Protein AF-A0A350R150-F1 (afdb_monomer_lite)

pLDDT: mean 78.28, std 17.39, range [36.84, 96.88]

Radius of gyration: 25.62 Å; chains: 1; bounding box: 35×76×60 Å

Structure (mmCIF, N/CA/C/O backbone):
data_AF-A0A350R150-F1
#
_entry.id   AF-A0A350R150-F1
#
loop_
_atom_site.group_PDB
_atom_site.id
_atom_site.type_symbol
_atom_site.label_atom_id
_atom_site.label_alt_id
_atom_site.label_comp_id
_atom_site.label_asym_id
_atom_site.label_entity_id
_atom_site.label_seq_id
_atom_site.pdbx_PDB_ins_code
_atom_site.Cartn_x
_atom_site.Cartn_y
_atom_site.Cartn_z
_atom_site.occupancy
_atom_site.B_iso_or_equiv
_atom_site.auth_seq_id
_atom_site.auth_comp_id
_atom_site.auth_asym_id
_atom_site.auth_atom_id
_atom_site.pdbx_PDB_model_num
ATOM 1 N N . MET A 1 1 ? -12.824 57.427 21.942 1.00 38.78 1 MET A N 1
ATOM 2 C CA . MET A 1 1 ? -12.907 56.366 20.915 1.00 38.78 1 MET A CA 1
ATOM 3 C C . MET A 1 1 ? -11.510 55.816 20.701 1.00 38.78 1 MET A C 1
ATOM 5 O O . MET A 1 1 ? -10.735 56.446 20.001 1.00 38.78 1 MET A O 1
ATOM 9 N N . ASN A 1 2 ? -11.176 54.687 21.332 1.00 36.84 2 ASN A N 1
ATOM 10 C CA . ASN A 1 2 ? -9.887 54.022 21.136 1.00 36.84 2 ASN A CA 1
ATOM 11 C C . ASN A 1 2 ? -10.168 52.677 20.469 1.00 36.84 2 ASN A C 1
ATOM 13 O O . ASN A 1 2 ? -10.588 51.724 21.121 1.00 36.84 2 ASN A O 1
ATOM 17 N N . SER A 1 3 ? -10.016 52.634 19.149 1.00 47.03 3 SER A N 1
ATOM 18 C CA . SER A 1 3 ? -10.108 51.411 18.359 1.00 47.03 3 SER A CA 1
ATOM 19 C C . SER A 1 3 ? -8.888 50.532 18.642 1.00 47.03 3 SER A C 1
ATOM 21 O O . SER A 1 3 ? -7.773 50.856 18.229 1.00 47.03 3 SER A O 1
ATOM 23 N N . CYS A 1 4 ? -9.109 49.427 19.350 1.00 47.16 4 CYS A N 1
ATOM 24 C CA . CYS A 1 4 ? -8.126 48.372 19.564 1.00 47.16 4 CYS A CA 1
ATOM 25 C C . CYS A 1 4 ? -7.942 47.601 18.243 1.00 47.16 4 CYS A C 1
ATOM 27 O O . CYS A 1 4 ? -8.890 46.996 17.745 1.00 47.16 4 CYS A O 1
ATOM 29 N N . ARG A 1 5 ? -6.751 47.660 17.636 1.00 53.62 5 ARG A N 1
ATOM 30 C CA . ARG A 1 5 ? -6.408 46.853 16.453 1.00 53.62 5 ARG A CA 1
ATOM 31 C C . ARG A 1 5 ? -5.976 45.456 16.922 1.00 53.62 5 ARG A C 1
ATOM 33 O O . ARG A 1 5 ? -5.098 45.388 17.781 1.00 53.62 5 ARG A O 1
ATOM 40 N N . PRO A 1 6 ? -6.538 44.354 16.394 1.00 54.28 6 PRO A N 1
ATOM 41 C CA . PRO A 1 6 ? -6.116 43.020 16.799 1.00 54.28 6 PRO A CA 1
ATOM 42 C C . PRO A 1 6 ? -4.691 42.744 16.302 1.00 54.28 6 PRO A C 1
ATOM 44 O O . PRO A 1 6 ? -4.354 42.997 15.145 1.00 54.28 6 PRO A O 1
ATOM 47 N N . ASN A 1 7 ? -3.848 42.247 17.207 1.00 52.34 7 ASN A N 1
ATOM 48 C CA . ASN A 1 7 ? -2.458 41.892 16.939 1.00 52.34 7 ASN A CA 1
ATOM 49 C C . ASN A 1 7 ? -2.396 40.684 15.992 1.00 52.34 7 ASN A C 1
ATOM 51 O O . ASN A 1 7 ? -2.686 39.555 16.386 1.00 52.34 7 ASN A O 1
ATOM 55 N N . PHE A 1 8 ? -1.965 40.924 14.753 1.00 55.09 8 PHE A N 1
ATOM 56 C CA . PHE A 1 8 ? -1.848 39.931 13.675 1.00 55.09 8 PHE A CA 1
ATOM 57 C C . PHE A 1 8 ? -0.980 38.707 14.051 1.00 55.09 8 PHE A C 1
ATOM 59 O O . PHE A 1 8 ? -1.180 37.608 13.546 1.00 55.09 8 PHE A O 1
ATOM 66 N N . TRP A 1 9 ? -0.064 38.875 15.010 1.00 51.47 9 TRP A N 1
ATOM 67 C CA . TRP A 1 9 ? 0.832 37.832 15.520 1.00 51.47 9 TRP A CA 1
ATOM 68 C C . TRP A 1 9 ? 0.128 36.726 16.325 1.00 51.47 9 TRP A C 1
ATOM 70 O O . TRP A 1 9 ? 0.601 35.592 16.341 1.00 51.47 9 TRP A O 1
ATOM 80 N N . VAL A 1 10 ? -1.021 37.013 16.950 1.00 56.41 10 VAL A N 1
ATOM 81 C CA . VAL A 1 10 ? -1.780 36.015 17.734 1.00 56.41 10 VAL A CA 1
ATOM 82 C C . VAL A 1 10 ? -2.458 34.988 16.818 1.00 56.41 10 VAL A C 1
ATOM 84 O O . VAL A 1 10 ? -2.562 33.815 17.170 1.00 56.41 10 VAL A O 1
ATOM 87 N N . LEU A 1 11 ? -2.857 35.401 15.610 1.00 54.34 11 LEU A N 1
ATOM 88 C CA . LEU A 1 11 ? -3.490 34.514 14.630 1.00 54.34 11 LEU A CA 1
ATOM 89 C C . LEU A 1 11 ? -2.496 33.500 14.043 1.00 54.34 11 LEU A C 1
ATOM 91 O O . LEU A 1 11 ? -2.860 32.344 13.867 1.00 54.34 11 LEU A O 1
ATOM 95 N N . LEU A 1 12 ? -1.235 33.891 13.817 1.00 56.56 12 LEU A N 1
ATOM 96 C CA . LEU A 1 12 ? -0.183 33.007 13.286 1.00 56.56 12 LEU A CA 1
ATOM 97 C C . LEU A 1 12 ? 0.231 31.897 14.268 1.00 56.56 12 LEU A C 1
ATOM 99 O O . LEU A 1 12 ? 0.401 30.750 13.860 1.00 56.56 12 LEU A O 1
ATOM 103 N N . LEU A 1 13 ? 0.342 32.208 15.564 1.00 51.66 13 LEU A N 1
ATOM 104 C CA . LEU A 1 13 ? 0.646 31.213 16.603 1.00 51.66 13 LEU A CA 1
ATOM 105 C C . LEU A 1 13 ? -0.512 30.229 16.817 1.00 51.66 13 LEU A C 1
ATOM 107 O O . LEU A 1 13 ? -0.280 29.037 17.006 1.00 51.66 13 LEU A O 1
ATOM 111 N N . SER A 1 14 ? -1.756 30.708 16.726 1.00 53.25 14 SER A N 1
ATOM 112 C CA . SER A 1 14 ? -2.945 29.852 16.790 1.00 53.25 14 SER A CA 1
ATOM 113 C C . SER A 1 14 ? -3.072 28.950 15.552 1.00 53.25 14 SER A C 1
ATOM 115 O O . SER A 1 14 ? -3.431 27.783 15.688 1.00 53.25 14 SER A O 1
ATOM 117 N N . TRP A 1 15 ? -2.682 29.430 14.364 1.00 51.72 15 TRP A N 1
ATOM 118 C CA . TRP A 1 15 ? -2.641 28.623 13.137 1.00 51.72 15 TRP A CA 1
ATOM 119 C C . TRP A 1 15 ? -1.599 27.496 13.190 1.00 51.72 15 TRP A C 1
ATOM 121 O O . TRP A 1 15 ? -1.911 26.366 12.822 1.00 51.72 15 TRP A O 1
ATOM 131 N N . CYS A 1 16 ? -0.391 27.754 13.705 1.00 54.34 16 CYS A N 1
ATOM 132 C CA . CYS A 1 16 ? 0.622 26.703 13.885 1.00 54.34 16 CYS A CA 1
ATOM 133 C C . CYS A 1 16 ? 0.188 25.615 14.881 1.00 54.34 16 CYS A C 1
ATOM 135 O O . CYS A 1 16 ? 0.477 24.439 14.659 1.00 54.34 16 CYS A O 1
ATOM 137 N N . LEU A 1 17 ? -0.518 25.985 15.956 1.00 46.88 17 LEU A N 1
ATOM 138 C CA . LEU A 1 17 ? -0.989 25.022 16.958 1.00 46.88 17 LEU A CA 1
ATOM 139 C C . LEU A 1 17 ? -2.090 24.098 16.403 1.00 46.88 17 LEU A C 1
ATOM 141 O O . LEU A 1 17 ? -2.034 22.893 16.626 1.00 46.88 17 LEU A O 1
ATOM 145 N N . TRP A 1 18 ? -3.025 24.627 15.604 1.00 51.41 18 TRP A N 1
ATOM 146 C CA . TRP A 1 18 ? -4.080 23.829 14.957 1.00 51.41 18 TRP A CA 1
ATOM 147 C C . TRP A 1 18 ? -3.553 22.865 13.880 1.00 51.41 18 TRP A C 1
ATOM 149 O O . TRP A 1 18 ? -4.100 21.777 13.704 1.00 51.41 18 TRP A O 1
ATOM 159 N N . ILE A 1 19 ? -2.488 23.230 13.157 1.00 51.12 19 ILE A N 1
ATOM 160 C CA . ILE A 1 19 ? -1.916 22.369 12.107 1.00 51.12 19 ILE A CA 1
ATOM 161 C C . ILE A 1 19 ? -1.211 21.148 12.720 1.00 51.12 19 ILE A C 1
ATOM 163 O O . ILE A 1 19 ? -1.402 20.028 12.239 1.00 51.12 19 ILE A O 1
ATOM 167 N N . ASN A 1 20 ? -0.440 21.344 13.796 1.00 50.47 20 ASN A N 1
ATOM 168 C CA . ASN A 1 20 ? 0.371 20.281 14.398 1.00 50.47 20 ASN A CA 1
ATOM 169 C C . ASN A 1 20 ? -0.477 19.190 15.086 1.00 50.47 20 ASN A C 1
ATOM 171 O O . ASN A 1 20 ? -0.125 18.013 15.052 1.00 50.47 20 ASN A O 1
ATOM 175 N N . GLU A 1 21 ? -1.623 19.560 15.659 1.00 50.25 21 GLU A N 1
ATOM 176 C CA . GLU A 1 21 ? -2.527 18.634 16.356 1.00 50.25 21 GLU A CA 1
ATOM 177 C C . GLU A 1 21 ? -3.272 17.692 15.389 1.00 50.25 21 GLU A C 1
ATOM 179 O O . GLU A 1 21 ? -3.505 16.523 15.702 1.00 50.25 21 GLU A O 1
ATOM 184 N N . SER A 1 22 ? -3.565 18.154 14.166 1.00 59.03 22 SER A N 1
ATOM 185 C CA . SER A 1 22 ? -4.214 17.322 13.142 1.00 59.03 22 SER A CA 1
ATOM 186 C C . SER A 1 22 ? -3.303 16.209 12.606 1.00 59.03 22 SER A C 1
ATOM 188 O O . SER A 1 22 ? -3.755 15.082 12.427 1.00 59.03 22 SER A O 1
ATOM 190 N N . LEU A 1 23 ? -2.005 16.477 12.412 1.00 58.91 23 LEU A N 1
ATOM 191 C CA . LEU A 1 23 ? -1.063 15.502 11.846 1.00 58.91 23 LEU A CA 1
ATOM 192 C C . LEU A 1 23 ? -0.781 14.331 12.797 1.00 58.91 23 LEU A C 1
ATOM 194 O O . LEU A 1 23 ? -0.644 13.195 12.341 1.00 58.91 23 LEU A O 1
ATOM 198 N N . GLY A 1 24 ? -0.725 14.590 14.107 1.00 62.09 24 GLY A N 1
ATOM 199 C CA . GLY A 1 24 ? -0.573 13.540 15.118 1.00 62.09 24 GLY A CA 1
ATOM 200 C C . GLY A 1 24 ? -1.770 12.586 15.158 1.00 62.09 24 GLY A C 1
ATOM 201 O O . GLY A 1 24 ? -1.586 11.371 15.207 1.00 62.09 24 GLY A O 1
ATOM 202 N N . ASN A 1 25 ? -2.988 13.129 15.059 1.00 73.75 25 ASN A N 1
ATOM 203 C CA . ASN A 1 25 ? -4.234 12.356 15.061 1.00 73.75 25 ASN A CA 1
ATOM 204 C C . ASN A 1 25 ? -4.337 11.413 13.847 1.00 73.75 25 ASN A C 1
ATOM 206 O O . ASN A 1 25 ? -4.643 10.232 13.996 1.00 73.75 25 ASN A O 1
ATOM 210 N N . GLU A 1 26 ? -4.005 11.902 12.650 1.00 77.06 26 GLU A N 1
ATOM 211 C CA . GLU A 1 26 ? -4.076 11.096 11.422 1.00 77.06 26 GLU A CA 1
ATOM 212 C C . GLU A 1 26 ? -3.097 9.905 11.440 1.00 77.06 26 GLU A C 1
ATOM 214 O O . GLU A 1 26 ? -3.454 8.805 11.015 1.00 77.06 26 GLU A O 1
ATOM 219 N N . ASN A 1 27 ? -1.880 10.091 11.969 1.00 83.94 27 ASN A N 1
ATOM 220 C CA . ASN A 1 27 ? -0.896 9.007 12.082 1.00 83.94 27 ASN A CA 1
ATOM 221 C C . ASN A 1 27 ? -1.335 7.931 13.082 1.00 83.94 27 ASN A C 1
ATOM 223 O O . ASN A 1 27 ? -1.259 6.744 12.769 1.00 83.94 27 ASN A O 1
ATOM 227 N N . LEU A 1 28 ? -1.827 8.339 14.254 1.00 87.19 28 LEU A N 1
ATOM 228 C CA . LEU A 1 28 ? -2.366 7.423 15.263 1.00 87.19 28 LEU A CA 1
ATOM 229 C C . LEU A 1 28 ? -3.525 6.599 14.691 1.00 87.19 28 LEU A C 1
ATOM 231 O O . LEU A 1 28 ? -3.521 5.373 14.775 1.00 87.19 28 LEU A O 1
ATOM 235 N N . ARG A 1 29 ? -4.463 7.262 14.008 1.00 91.94 29 ARG A N 1
ATOM 236 C CA . ARG A 1 29 ? -5.612 6.600 13.389 1.00 91.94 29 ARG A CA 1
ATOM 237 C C . ARG A 1 29 ? -5.210 5.598 12.307 1.00 91.94 29 ARG A C 1
ATOM 239 O O . ARG A 1 29 ? -5.832 4.547 12.197 1.00 91.94 29 ARG A O 1
ATOM 246 N N . ALA A 1 30 ? -4.208 5.905 11.486 1.00 93.25 30 ALA A N 1
ATOM 247 C CA . ALA A 1 30 ? -3.727 4.963 10.479 1.00 93.25 30 ALA A CA 1
ATOM 248 C C . ALA A 1 30 ? -3.108 3.711 11.121 1.00 93.25 30 ALA A C 1
ATOM 250 O O . ALA A 1 30 ? -3.39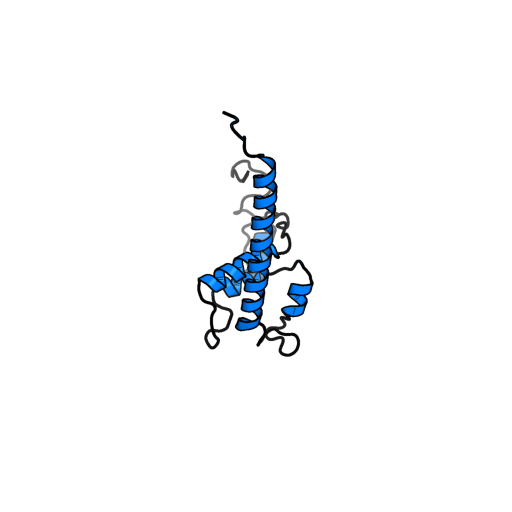4 2.600 10.676 1.00 93.25 30 ALA A O 1
ATOM 251 N N . MET A 1 31 ? -2.321 3.880 12.187 1.00 92.06 31 MET A N 1
ATOM 252 C CA . MET A 1 31 ? -1.704 2.769 12.919 1.00 92.06 31 MET A CA 1
ATOM 253 C C . MET A 1 31 ? -2.746 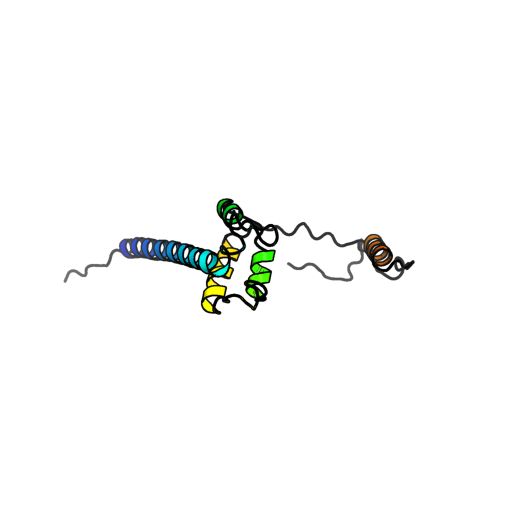1.844 13.552 1.00 92.06 31 MET A C 1
ATOM 255 O O . MET A 1 31 ? -2.674 0.635 13.345 1.00 92.06 31 MET A O 1
ATOM 259 N N . GLU A 1 32 ? -3.777 2.400 14.196 1.00 94.38 32 GLU A N 1
ATOM 260 C CA . GLU A 1 32 ? -4.909 1.618 14.721 1.00 94.38 32 GLU A CA 1
ATOM 261 C C . GLU A 1 32 ? -5.579 0.768 13.625 1.00 94.38 32 GLU A C 1
ATOM 263 O O . GLU A 1 32 ? -6.012 -0.359 13.861 1.00 94.38 32 GLU A O 1
ATOM 268 N N . LEU A 1 33 ? -5.668 1.275 12.391 1.00 96.31 33 LEU A N 1
ATOM 269 C CA . LEU A 1 33 ? -6.240 0.517 11.276 1.00 96.31 33 LEU A CA 1
ATOM 270 C C . LEU A 1 33 ? -5.327 -0.626 10.814 1.00 96.31 33 LEU A C 1
ATOM 272 O O . LEU A 1 33 ? -5.828 -1.704 10.488 1.00 96.31 33 LEU A O 1
ATOM 276 N N . PHE A 1 34 ? -4.007 -0.433 10.800 1.00 94.88 34 PHE A N 1
ATOM 277 C CA . PHE A 1 34 ? -3.067 -1.518 10.497 1.00 94.88 34 PHE A CA 1
ATOM 278 C C . PHE A 1 34 ? -3.086 -2.610 11.568 1.00 94.88 34 PHE A C 1
ATOM 280 O O . PHE A 1 34 ? -3.082 -3.794 11.220 1.00 94.88 34 PHE A O 1
ATOM 287 N N . GLU A 1 35 ? -3.191 -2.233 12.840 1.00 92.81 35 GLU A N 1
ATOM 288 C CA . GLU A 1 35 ? -3.363 -3.184 13.941 1.00 92.81 35 GLU A CA 1
ATOM 289 C C . GLU A 1 35 ? -4.634 -4.022 13.745 1.00 92.81 35 GLU A C 1
ATOM 291 O O . GLU A 1 35 ? -4.568 -5.250 13.714 1.00 92.81 35 GLU A O 1
ATOM 296 N N . ASN A 1 36 ? -5.771 -3.370 13.484 1.00 94.12 36 ASN A N 1
ATOM 297 C CA . ASN A 1 36 ? -7.072 -4.035 13.355 1.00 94.12 36 ASN A CA 1
ATOM 298 C C . ASN A 1 36 ? -7.224 -4.924 12.109 1.00 94.12 36 ASN A C 1
ATOM 300 O O . ASN A 1 36 ? -8.012 -5.872 12.117 1.00 94.12 36 ASN A O 1
ATOM 304 N N . HIS A 1 37 ? -6.539 -4.601 11.009 1.00 95.06 37 HIS A N 1
ATOM 305 C CA . HIS A 1 37 ? -6.743 -5.285 9.727 1.00 95.06 37 HIS A CA 1
ATOM 306 C C . HIS A 1 37 ? -5.575 -6.172 9.293 1.00 95.06 37 HIS A C 1
ATOM 308 O O . HIS A 1 37 ? -5.773 -7.052 8.447 1.00 95.06 37 HIS A O 1
ATOM 314 N N . CYS A 1 38 ? -4.365 -5.955 9.811 1.00 93.06 38 CYS A N 1
ATOM 315 C CA . CYS A 1 38 ? -3.163 -6.579 9.262 1.00 93.06 38 CYS A CA 1
ATOM 316 C C . CYS A 1 38 ? -2.333 -7.358 10.289 1.00 93.06 38 CYS A C 1
ATOM 318 O O . CYS A 1 38 ? -1.788 -8.409 9.933 1.00 93.06 38 CYS A O 1
ATOM 320 N N . PHE A 1 39 ? -2.235 -6.888 11.534 1.00 90.50 39 PHE A N 1
ATOM 321 C CA . PHE A 1 39 ? -1.266 -7.436 12.491 1.00 90.50 39 PHE A CA 1
ATOM 322 C C . PHE A 1 39 ? -1.612 -8.859 12.941 1.00 90.50 39 PHE A C 1
ATOM 324 O O . PHE A 1 39 ? -0.706 -9.677 13.022 1.00 90.50 39 PHE A O 1
ATOM 331 N N . ASP A 1 40 ? -2.895 -9.226 13.007 1.00 86.38 40 ASP A N 1
ATOM 332 C CA . ASP A 1 40 ? -3.361 -10.607 13.254 1.00 86.38 40 ASP A CA 1
ATOM 333 C C . ASP A 1 40 ? -2.719 -11.692 12.356 1.00 86.38 40 ASP A C 1
ATOM 335 O O . ASP A 1 40 ? -2.847 -12.893 12.610 1.00 86.38 40 ASP A O 1
ATOM 339 N N . CYS A 1 41 ? -2.131 -11.309 11.217 1.00 89.38 41 CYS A N 1
ATOM 340 C CA . CYS A 1 41 ? -1.449 -12.221 10.296 1.00 89.38 41 CYS A CA 1
ATOM 341 C C . CYS A 1 41 ? 0.003 -11.828 9.988 1.00 89.38 41 CYS A C 1
ATOM 343 O O . CYS A 1 41 ? 0.765 -12.692 9.551 1.00 89.38 41 CYS A O 1
ATOM 345 N N . HIS A 1 42 ? 0.373 -10.559 10.160 1.00 88.75 42 HIS A N 1
ATOM 346 C CA . HIS A 1 42 ? 1.667 -9.993 9.758 1.00 88.75 42 HIS A CA 1
ATOM 347 C C . HIS A 1 42 ? 2.453 -9.387 10.933 1.00 88.75 42 HIS A C 1
ATOM 349 O O . HIS A 1 42 ? 3.315 -8.528 10.726 1.00 88.75 42 HIS A O 1
ATOM 355 N N . ASP A 1 43 ? 2.153 -9.817 12.156 1.00 79.25 43 ASP A N 1
ATOM 356 C CA . ASP A 1 43 ? 2.934 -9.514 13.352 1.00 79.25 43 ASP A CA 1
ATOM 357 C C . ASP A 1 43 ? 4.275 -10.276 13.386 1.00 79.25 43 ASP A C 1
ATOM 359 O O . ASP A 1 43 ? 4.683 -10.960 12.436 1.00 79.25 43 ASP A O 1
ATOM 363 N N . GLU A 1 44 ? 5.002 -10.120 14.493 1.00 74.88 44 GLU A N 1
ATOM 364 C CA . GLU A 1 44 ? 6.293 -10.763 14.699 1.00 74.88 44 GLU A CA 1
ATOM 365 C C . GLU A 1 44 ? 6.196 -12.291 14.863 1.00 74.88 44 GLU A C 1
ATOM 367 O O . GLU A 1 44 ? 7.148 -12.993 14.503 1.00 74.88 44 GLU A O 1
ATOM 372 N N . ASP A 1 45 ? 5.061 -12.818 15.314 1.00 68.50 45 ASP A N 1
ATOM 373 C CA . ASP A 1 45 ? 4.906 -14.233 15.653 1.00 68.50 45 ASP A CA 1
ATOM 374 C C . ASP A 1 45 ? 4.371 -15.073 14.480 1.00 68.50 45 ASP A C 1
ATOM 376 O O . ASP A 1 45 ? 4.845 -16.187 14.242 1.00 68.50 45 ASP A O 1
ATOM 380 N N . VAL A 1 46 ? 3.416 -14.549 13.703 1.00 76.06 46 VAL A N 1
ATOM 381 C CA . VAL A 1 46 ? 2.709 -15.271 12.630 1.00 76.06 46 VAL A CA 1
ATOM 382 C C . VAL A 1 46 ? 3.373 -15.076 11.264 1.00 76.06 46 VAL A C 1
ATOM 384 O O . VAL A 1 46 ? 3.416 -16.026 10.474 1.00 76.06 46 VAL A O 1
ATOM 387 N N . LYS A 1 47 ? 3.892 -13.873 10.965 1.00 73.56 47 LYS A N 1
ATOM 388 C CA . LYS A 1 47 ? 4.669 -13.530 9.749 1.00 73.56 47 LYS A CA 1
ATOM 389 C C . LYS A 1 47 ? 4.142 -14.147 8.438 1.00 73.56 47 LYS A C 1
ATOM 391 O O . LYS A 1 47 ? 4.927 -14.600 7.592 1.00 73.56 47 LYS A O 1
ATOM 396 N N . LYS A 1 48 ? 2.821 -14.197 8.214 1.00 75.50 48 LYS A N 1
ATOM 397 C CA . LYS A 1 48 ? 2.271 -14.773 6.970 1.00 75.50 48 LYS A CA 1
ATOM 398 C C . LYS A 1 48 ? 2.803 -14.022 5.757 1.00 75.50 48 LYS A C 1
ATOM 400 O O . LYS A 1 48 ? 2.948 -12.805 5.765 1.00 75.50 48 LYS A O 1
ATOM 405 N N . GLY A 1 49 ? 3.125 -14.765 4.700 1.00 66.38 49 GLY A N 1
ATOM 406 C CA . GLY A 1 49 ? 3.738 -14.185 3.504 1.00 66.38 49 GLY A CA 1
ATOM 407 C C . GLY A 1 49 ? 5.147 -13.623 3.731 1.00 66.38 49 GLY A C 1
ATOM 408 O O . GLY A 1 49 ? 5.620 -12.877 2.884 1.00 66.38 49 GLY A O 1
ATOM 409 N N . ASN A 1 50 ? 5.810 -13.979 4.841 1.00 76.19 50 ASN A N 1
ATOM 410 C CA . ASN A 1 50 ? 7.152 -13.517 5.207 1.00 76.19 50 ASN A CA 1
ATOM 411 C C . ASN A 1 50 ? 7.257 -11.988 5.388 1.00 76.19 50 ASN A C 1
ATOM 413 O O . ASN A 1 50 ? 8.296 -11.388 5.120 1.00 76.19 50 ASN A O 1
ATOM 417 N N . VAL A 1 51 ? 6.170 -11.360 5.844 1.00 80.69 51 VAL A N 1
ATOM 418 C CA . VAL A 1 51 ? 6.103 -9.924 6.148 1.00 80.69 51 VAL A CA 1
ATOM 419 C C . VAL A 1 51 ? 5.916 -9.749 7.654 1.00 80.69 51 VAL A C 1
ATOM 421 O O . VAL A 1 51 ? 4.957 -10.279 8.208 1.00 80.69 51 VAL A O 1
ATOM 424 N N . ASN A 1 52 ? 6.821 -8.996 8.290 1.00 84.25 52 ASN A N 1
ATOM 425 C CA . ASN A 1 52 ? 6.684 -8.499 9.662 1.00 84.25 52 ASN A CA 1
ATOM 426 C C . ASN A 1 52 ? 6.457 -6.982 9.595 1.00 84.25 52 ASN A C 1
ATOM 428 O O . ASN A 1 52 ? 7.395 -6.233 9.313 1.00 84.25 52 ASN A O 1
ATOM 432 N N . MET A 1 53 ? 5.219 -6.543 9.813 1.00 86.00 53 MET A N 1
ATOM 433 C CA . MET A 1 53 ? 4.841 -5.134 9.682 1.00 86.00 53 MET A CA 1
ATOM 434 C C . MET A 1 53 ? 5.387 -4.255 10.806 1.00 86.00 53 MET A C 1
ATOM 436 O O . MET A 1 53 ? 5.789 -3.132 10.520 1.00 86.00 53 MET A O 1
ATOM 440 N N . ALA A 1 54 ? 5.479 -4.764 12.038 1.00 84.50 54 ALA A N 1
ATOM 441 C CA . ALA A 1 54 ? 6.038 -4.004 13.159 1.00 84.50 54 ALA A CA 1
ATOM 442 C C . ALA A 1 54 ? 7.476 -3.561 12.849 1.00 84.50 54 ALA A C 1
ATOM 444 O O . ALA A 1 54 ? 7.804 -2.378 12.889 1.00 84.50 54 ALA A O 1
ATOM 445 N N . LYS A 1 55 ? 8.301 -4.502 12.376 1.00 84.06 55 LYS A N 1
ATOM 446 C CA . LYS A 1 55 ? 9.681 -4.206 11.975 1.00 84.06 55 LYS A CA 1
ATOM 447 C C . LYS A 1 55 ? 9.771 -3.253 10.775 1.00 84.06 55 LYS A C 1
ATOM 449 O O . LYS A 1 55 ? 10.728 -2.490 10.681 1.00 84.06 55 LYS A O 1
ATOM 454 N N . LEU A 1 56 ? 8.822 -3.324 9.838 1.00 85.31 56 LEU A N 1
ATOM 455 C CA . LEU A 1 56 ? 8.793 -2.425 8.678 1.00 85.31 56 LEU A CA 1
ATOM 456 C C . LEU A 1 56 ? 8.476 -0.985 9.087 1.00 85.31 56 LEU A C 1
ATOM 458 O O . LEU A 1 56 ? 9.103 -0.064 8.573 1.00 85.31 56 LEU A O 1
ATOM 462 N N . PHE A 1 57 ? 7.530 -0.791 10.004 1.00 88.00 57 PHE A N 1
ATOM 463 C CA . PHE A 1 57 ? 7.103 0.545 10.420 1.00 88.00 57 PHE A CA 1
ATOM 464 C C . PHE A 1 57 ? 8.128 1.218 11.347 1.00 88.00 57 PHE A C 1
ATOM 466 O O . PHE A 1 57 ? 8.335 2.426 11.235 1.00 88.00 57 PHE A O 1
ATOM 473 N N . ASP A 1 58 ? 8.868 0.447 12.151 1.00 86.06 58 ASP A N 1
ATOM 474 C CA . ASP A 1 58 ? 9.967 0.958 12.989 1.00 86.06 58 ASP A CA 1
ATOM 475 C C . ASP A 1 58 ? 11.148 1.531 12.185 1.00 86.06 58 ASP A C 1
ATOM 477 O O . ASP A 1 58 ? 11.915 2.349 12.695 1.00 86.06 58 ASP A O 1
ATOM 481 N N . ALA A 1 59 ? 11.307 1.139 10.916 1.00 82.44 59 ALA A N 1
ATOM 482 C CA . ALA A 1 59 ? 12.383 1.640 10.059 1.00 82.44 59 ALA A CA 1
ATOM 483 C C . ALA A 1 59 ? 12.229 3.132 9.692 1.00 82.44 59 ALA A C 1
ATOM 485 O O . ALA A 1 59 ? 13.159 3.731 9.147 1.00 82.44 59 ALA A O 1
ATOM 486 N N . GLY A 1 60 ? 11.068 3.740 9.964 1.00 78.44 60 GLY A N 1
ATOM 487 C CA . GLY A 1 60 ? 10.742 5.140 9.671 1.00 78.44 60 GLY A CA 1
ATOM 488 C C . GLY A 1 60 ? 10.461 5.419 8.190 1.00 78.44 60 GLY A C 1
ATOM 489 O O . GLY A 1 60 ? 9.520 6.140 7.872 1.00 78.44 60 GLY A O 1
ATOM 490 N N . SER A 1 61 ? 11.228 4.812 7.283 1.00 82.69 61 SER A N 1
ATOM 491 C CA . SER A 1 61 ? 10.983 4.811 5.842 1.00 82.69 61 SER A CA 1
ATOM 492 C C . SER A 1 61 ? 11.222 3.420 5.261 1.00 82.69 61 SER A C 1
ATOM 494 O O . SER A 1 61 ? 12.200 2.756 5.611 1.00 82.69 61 SER A O 1
ATOM 496 N N . PHE A 1 62 ? 10.326 2.963 4.385 1.00 87.44 62 PHE A N 1
ATOM 497 C CA . PHE A 1 62 ? 10.377 1.610 3.829 1.00 87.44 62 PHE A CA 1
ATOM 498 C C . PHE A 1 62 ? 9.742 1.524 2.436 1.00 87.44 62 PHE A C 1
ATOM 500 O O . PHE A 1 62 ? 9.002 2.411 2.017 1.00 87.44 62 PHE A O 1
ATOM 507 N N . ASP A 1 63 ? 10.016 0.434 1.712 1.00 88.19 63 ASP A N 1
ATOM 508 C CA . ASP A 1 63 ? 9.316 0.128 0.462 1.00 88.19 63 ASP A CA 1
ATOM 509 C C . ASP A 1 63 ? 7.949 -0.512 0.747 1.00 88.19 63 ASP A C 1
ATOM 511 O O . ASP A 1 63 ? 7.813 -1.718 0.957 1.00 88.19 63 ASP A O 1
ATOM 515 N N . GLY A 1 64 ? 6.921 0.324 0.780 1.00 88.81 64 GLY A N 1
ATOM 516 C CA . GLY A 1 64 ? 5.524 -0.039 0.967 1.00 88.81 64 GLY A CA 1
ATOM 517 C C . GLY A 1 64 ? 4.772 -0.356 -0.323 1.00 88.81 64 GLY A C 1
ATOM 518 O O . GLY A 1 64 ? 3.556 -0.539 -0.254 1.00 88.81 64 GLY A O 1
ATOM 519 N N . THR A 1 65 ? 5.438 -0.452 -1.483 1.00 90.19 65 THR A N 1
ATOM 520 C CA . THR A 1 65 ? 4.779 -0.609 -2.798 1.00 90.19 65 THR A CA 1
ATOM 521 C C . THR A 1 65 ? 3.800 -1.782 -2.817 1.00 90.19 65 THR A C 1
ATOM 523 O O . THR A 1 65 ? 2.620 -1.616 -3.123 1.00 90.19 65 THR A O 1
ATOM 526 N N . LEU A 1 66 ? 4.248 -2.964 -2.385 1.00 90.38 66 LEU A N 1
ATOM 527 C CA . LEU A 1 66 ? 3.408 -4.162 -2.360 1.00 90.38 66 LEU A CA 1
ATOM 528 C C . LEU A 1 66 ? 2.229 -4.036 -1.378 1.00 90.38 66 LEU A C 1
ATOM 530 O O . LEU A 1 66 ? 1.138 -4.548 -1.635 1.00 90.38 66 LEU A O 1
ATOM 534 N N . MET A 1 67 ? 2.432 -3.362 -0.243 1.00 92.62 67 MET A N 1
ATOM 535 C CA . MET A 1 67 ? 1.373 -3.134 0.744 1.00 92.62 67 MET A CA 1
ATOM 536 C C . MET A 1 67 ? 0.316 -2.179 0.186 1.00 92.62 67 MET A C 1
ATOM 538 O O . MET A 1 67 ? -0.879 -2.470 0.258 1.00 92.62 67 MET A O 1
ATOM 542 N N . PHE A 1 68 ? 0.766 -1.089 -0.434 1.00 94.50 68 PHE A N 1
ATOM 543 C CA . PHE A 1 68 ? -0.078 -0.107 -1.099 1.00 94.50 68 PHE A CA 1
ATOM 544 C C . PHE A 1 68 ? -0.913 -0.761 -2.205 1.00 94.50 68 PHE A C 1
ATOM 546 O O . PHE A 1 68 ? -2.137 -0.626 -2.214 1.00 94.50 68 PHE A O 1
ATOM 553 N N . GLU A 1 69 ? -0.281 -1.538 -3.088 1.00 94.62 69 GLU A N 1
ATOM 554 C CA . GLU A 1 69 ? -0.953 -2.265 -4.169 1.00 94.62 69 GLU A CA 1
ATOM 555 C C . GLU A 1 69 ? -2.000 -3.250 -3.648 1.00 94.62 69 GLU A C 1
ATOM 557 O O . GLU A 1 69 ? -3.135 -3.288 -4.134 1.00 94.62 69 GLU A O 1
ATOM 562 N N . ASN A 1 70 ? -1.653 -4.054 -2.644 1.00 95.12 70 ASN A N 1
ATOM 563 C CA . ASN A 1 70 ? -2.583 -5.031 -2.093 1.00 95.12 70 ASN A CA 1
ATOM 564 C C . ASN A 1 70 ? -3.775 -4.364 -1.399 1.00 95.12 70 ASN A C 1
ATOM 566 O O . ASN A 1 70 ? -4.898 -4.868 -1.497 1.00 95.12 70 ASN A O 1
ATOM 570 N N . LEU A 1 71 ? -3.557 -3.222 -0.747 1.00 95.75 71 LEU A N 1
ATOM 571 C CA . LEU A 1 71 ? -4.608 -2.462 -0.084 1.00 95.75 71 LEU A CA 1
ATOM 572 C C . LEU A 1 71 ? -5.524 -1.757 -1.100 1.00 95.75 71 LEU A C 1
ATOM 574 O O . LEU A 1 71 ? -6.754 -1.887 -1.024 1.00 95.75 71 LEU A O 1
ATOM 578 N N . ILE A 1 72 ? -4.959 -1.063 -2.096 1.00 96.19 72 ILE A N 1
ATOM 579 C CA . ILE A 1 72 ? -5.744 -0.348 -3.115 1.00 96.19 72 ILE A CA 1
ATOM 580 C C . ILE A 1 72 ? -6.555 -1.320 -3.981 1.00 96.19 72 ILE A C 1
ATOM 582 O O . ILE A 1 72 ? -7.722 -1.054 -4.267 1.00 96.19 72 ILE A O 1
ATOM 586 N N . THR A 1 73 ? -6.002 -2.497 -4.295 1.00 95.75 73 THR A N 1
ATOM 587 C CA . THR A 1 73 ? -6.693 -3.549 -5.066 1.00 95.75 73 THR A CA 1
ATOM 588 C C . THR A 1 73 ? -7.592 -4.460 -4.224 1.00 95.75 73 THR A C 1
ATOM 590 O O . THR A 1 73 ? -8.204 -5.377 -4.769 1.00 95.75 73 THR A O 1
ATOM 593 N N . ALA A 1 74 ? -7.704 -4.217 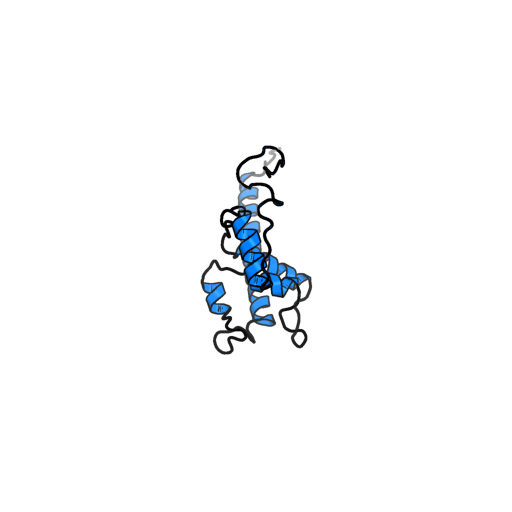-2.910 1.00 94.12 74 ALA A N 1
ATOM 594 C CA . ALA A 1 74 ? -8.487 -5.039 -1.977 1.00 94.12 74 ALA A CA 1
ATOM 595 C C . ALA A 1 74 ? -8.094 -6.533 -1.981 1.00 94.12 74 ALA A C 1
ATOM 597 O O . ALA A 1 74 ? -8.925 -7.411 -1.740 1.00 94.12 74 ALA A O 1
ATOM 598 N N . LYS A 1 75 ? -6.824 -6.831 -2.280 1.00 94.38 75 LYS A N 1
ATOM 599 C CA . LYS A 1 75 ? -6.240 -8.167 -2.098 1.00 94.38 75 LYS A CA 1
ATOM 600 C C . LYS A 1 75 ? -5.931 -8.441 -0.631 1.00 94.38 75 LYS A C 1
ATOM 602 O O . LYS A 1 75 ? -5.999 -9.597 -0.216 1.00 94.38 75 LYS A O 1
ATOM 607 N N . MET A 1 76 ? -5.577 -7.389 0.113 1.00 94.75 76 MET A N 1
ATOM 608 C CA . MET A 1 76 ? -5.365 -7.433 1.554 1.00 94.75 76 MET A CA 1
ATOM 609 C C . MET A 1 76 ? -6.317 -6.473 2.287 1.00 94.75 76 MET A C 1
ATOM 611 O O . MET A 1 76 ? -6.486 -5.336 1.837 1.00 94.75 76 MET A O 1
ATOM 615 N N . PRO A 1 77 ? -6.900 -6.902 3.422 1.00 94.81 77 PRO A N 1
ATOM 616 C CA . PRO A 1 77 ? -6.867 -8.269 3.968 1.00 94.81 77 PRO A CA 1
ATOM 617 C C . PRO A 1 77 ? -7.466 -9.313 2.996 1.00 94.81 77 PRO A C 1
ATOM 619 O O . PRO A 1 77 ? -8.050 -8.935 1.981 1.00 94.81 77 PRO A O 1
ATOM 622 N N . PRO A 1 78 ? -7.317 -10.627 3.215 1.00 93.75 78 PRO A N 1
ATOM 623 C CA . PRO A 1 78 ? -7.963 -11.621 2.359 1.00 93.75 78 PRO A CA 1
ATOM 624 C C . PRO A 1 78 ? -9.496 -11.500 2.401 1.00 93.75 78 PRO A C 1
ATOM 626 O O . PRO A 1 78 ? -10.064 -11.034 3.386 1.00 93.75 78 PRO A O 1
ATOM 629 N N . LYS A 1 79 ? -10.200 -11.974 1.362 1.00 91.50 79 LYS A N 1
ATOM 630 C CA . LYS A 1 79 ? -11.674 -11.855 1.258 1.00 91.50 79 LYS A CA 1
ATOM 631 C C . LYS A 1 79 ? -12.454 -12.470 2.430 1.00 91.50 79 LYS A C 1
ATOM 633 O O . LYS A 1 79 ? -13.587 -12.078 2.671 1.00 91.50 79 LYS A O 1
ATOM 638 N N . ASN A 1 80 ? -11.873 -13.444 3.131 1.00 90.56 80 ASN A N 1
ATOM 639 C CA . ASN A 1 80 ? -12.460 -14.090 4.311 1.00 90.56 80 ASN A CA 1
ATOM 640 C C . ASN A 1 80 ? -12.112 -13.381 5.637 1.00 90.56 80 ASN A C 1
ATOM 642 O O . ASN A 1 80 ? -12.349 -13.939 6.708 1.00 90.56 80 ASN A O 1
ATOM 646 N N . LYS A 1 81 ? -11.517 -12.188 5.575 1.00 93.06 81 LYS A N 1
ATOM 647 C CA . LYS A 1 81 ? -11.192 -11.319 6.709 1.00 93.06 81 LYS A CA 1
ATOM 648 C C . LYS A 1 81 ? -11.871 -9.961 6.536 1.00 93.06 81 LYS A C 1
ATOM 650 O O . LYS A 1 81 ? -12.250 -9.580 5.428 1.00 93.06 81 LYS A O 1
ATOM 655 N N . ASN A 1 82 ? -12.010 -9.235 7.642 1.00 93.25 82 ASN A N 1
ATOM 656 C CA . ASN A 1 82 ? -12.654 -7.925 7.655 1.00 93.25 82 ASN A CA 1
ATOM 657 C C . ASN A 1 82 ? -11.859 -6.931 6.804 1.00 93.25 82 ASN A C 1
ATOM 659 O O . ASN A 1 82 ? -10.710 -6.617 7.113 1.00 93.25 82 ASN A O 1
ATOM 663 N N . GLN A 1 83 ? -12.484 -6.444 5.733 1.00 95.56 83 GLN A N 1
ATOM 664 C CA . GLN A 1 83 ? -11.920 -5.398 4.886 1.00 95.56 83 GLN A CA 1
ATOM 665 C C . GLN A 1 83 ? -12.069 -4.028 5.555 1.00 95.56 83 GLN A C 1
ATOM 667 O O . GLN A 1 83 ? -13.126 -3.768 6.134 1.00 95.56 83 GLN A O 1
ATOM 672 N N . PRO A 1 84 ? -11.084 -3.128 5.411 1.00 96.62 84 PRO A N 1
ATOM 673 C CA . PRO A 1 84 ? -11.271 -1.731 5.771 1.00 96.62 84 PRO A CA 1
ATOM 674 C C . PRO A 1 84 ? -12.328 -1.092 4.865 1.00 96.62 84 PRO A C 1
ATOM 676 O O . PRO A 1 84 ? -12.400 -1.364 3.659 1.00 96.62 84 PRO A O 1
ATOM 679 N N . SER A 1 85 ? -13.135 -0.201 5.432 1.00 96.88 85 SER A N 1
ATOM 680 C CA . SER A 1 85 ? -14.058 0.639 4.669 1.00 96.88 85 SER A CA 1
ATOM 681 C C . SER A 1 85 ? -13.303 1.576 3.720 1.00 96.88 85 SER A C 1
ATOM 683 O O . SER A 1 85 ? -12.103 1.813 3.857 1.00 96.88 85 SER A O 1
ATOM 685 N N . THR A 1 86 ? -14.005 2.189 2.764 1.00 96.12 86 THR A N 1
ATOM 686 C CA . THR A 1 86 ? -13.395 3.145 1.822 1.00 96.12 86 THR A CA 1
ATOM 687 C C . THR A 1 86 ? -12.671 4.297 2.528 1.00 96.12 86 THR A C 1
ATOM 689 O O . THR A 1 86 ? -11.613 4.730 2.073 1.00 96.12 86 THR A O 1
ATOM 692 N N . LYS A 1 87 ? -13.215 4.787 3.651 1.00 94.94 87 LYS A N 1
ATOM 693 C CA . LYS A 1 87 ? -12.618 5.887 4.422 1.00 94.94 87 LYS A CA 1
ATOM 694 C C . LYS A 1 87 ? -11.349 5.440 5.149 1.00 94.94 87 LYS A C 1
ATOM 696 O O . LYS A 1 87 ? -10.355 6.156 5.130 1.00 94.94 87 LYS A O 1
ATOM 701 N N . GLU A 1 88 ? -11.382 4.263 5.761 1.00 96.69 88 GLU A N 1
ATOM 702 C CA . GLU A 1 88 ? -10.236 3.682 6.470 1.00 96.69 88 GLU A CA 1
ATOM 703 C C . GLU A 1 88 ? -9.111 3.341 5.501 1.00 96.69 88 GLU A C 1
ATOM 705 O O . GLU A 1 88 ? -7.972 3.750 5.705 1.00 96.69 88 GLU A O 1
ATOM 710 N N . LYS A 1 89 ? -9.455 2.704 4.378 1.00 96.62 89 LYS A N 1
ATOM 711 C CA . LYS A 1 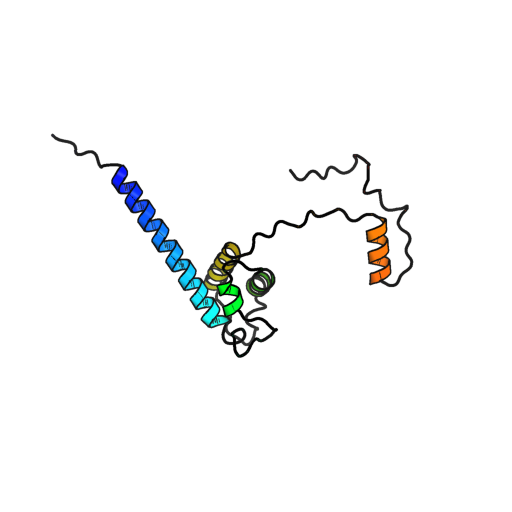89 ? -8.519 2.421 3.293 1.00 96.62 89 LYS A CA 1
ATOM 712 C C . LYS A 1 89 ? -7.808 3.688 2.826 1.00 96.62 89 LYS A C 1
ATOM 714 O O . LYS A 1 89 ? -6.600 3.663 2.628 1.00 96.62 89 LYS A O 1
ATOM 719 N N . ARG A 1 90 ? -8.540 4.793 2.661 1.00 95.50 90 ARG A N 1
ATOM 720 C CA . ARG A 1 90 ? -7.946 6.075 2.270 1.00 95.50 90 ARG A CA 1
ATOM 721 C C . ARG A 1 90 ? -6.936 6.573 3.304 1.00 95.50 90 ARG A C 1
ATOM 723 O O . ARG A 1 90 ? -5.825 6.901 2.915 1.00 95.50 90 ARG A O 1
ATOM 730 N N . ALA A 1 91 ? -7.287 6.561 4.590 1.00 95.81 91 ALA A N 1
ATOM 731 C CA . ALA A 1 91 ? -6.377 6.980 5.658 1.00 95.81 91 ALA A CA 1
ATOM 732 C C . ALA A 1 91 ? -5.088 6.136 5.688 1.00 95.81 91 ALA A C 1
ATOM 734 O O . ALA A 1 91 ? -3.989 6.677 5.777 1.00 95.81 91 ALA A O 1
ATOM 735 N N . MET A 1 92 ? -5.215 4.816 5.533 1.00 95.81 92 MET A N 1
ATOM 736 C CA . MET A 1 92 ? -4.071 3.902 5.461 1.00 95.81 92 MET A CA 1
ATOM 737 C C . MET A 1 92 ? -3.195 4.155 4.222 1.00 95.81 92 MET A C 1
ATOM 739 O O . MET A 1 92 ? -1.972 4.177 4.331 1.00 95.81 92 MET A O 1
ATOM 743 N N . LEU A 1 93 ? -3.795 4.368 3.043 1.00 95.62 93 LEU A N 1
ATOM 744 C CA . LEU A 1 93 ? -3.057 4.671 1.808 1.00 95.62 93 LEU A CA 1
ATOM 745 C C . LEU A 1 93 ? -2.339 6.025 1.888 1.00 95.62 93 LEU A C 1
ATOM 747 O O . LEU A 1 93 ? -1.183 6.122 1.479 1.00 95.62 93 LEU A O 1
ATOM 751 N N . ASP A 1 94 ? -2.995 7.045 2.443 1.00 94.31 94 ASP A N 1
ATOM 752 C CA . ASP A 1 94 ? -2.404 8.369 2.652 1.00 94.31 94 ASP A CA 1
ATOM 753 C C . ASP A 1 94 ? -1.216 8.291 3.627 1.00 94.31 94 ASP A C 1
ATOM 755 O O . ASP A 1 94 ? -0.212 8.980 3.441 1.00 94.31 94 ASP A O 1
ATOM 759 N N . TRP A 1 95 ? -1.295 7.428 4.645 1.00 94.38 95 TRP A N 1
ATOM 760 C CA . TRP A 1 95 ? -0.182 7.165 5.556 1.00 94.38 95 TRP A CA 1
ATOM 761 C C . TRP A 1 95 ? 0.983 6.452 4.858 1.00 94.38 95 TRP A C 1
ATOM 763 O O . TRP A 1 95 ? 2.123 6.905 4.979 1.00 94.38 95 TRP A O 1
ATOM 773 N N . LEU A 1 96 ? 0.710 5.400 4.074 1.00 93.25 96 LEU A N 1
ATOM 774 C CA . LEU A 1 96 ? 1.738 4.680 3.308 1.00 93.25 96 LEU A CA 1
ATOM 775 C C . LEU A 1 96 ? 2.460 5.602 2.329 1.00 93.25 96 LEU A C 1
ATOM 777 O O . LEU A 1 96 ? 3.683 5.577 2.260 1.00 93.25 96 LEU A O 1
ATOM 781 N N . ALA A 1 97 ? 1.722 6.456 1.620 1.00 90.94 97 ALA A N 1
ATOM 782 C CA . A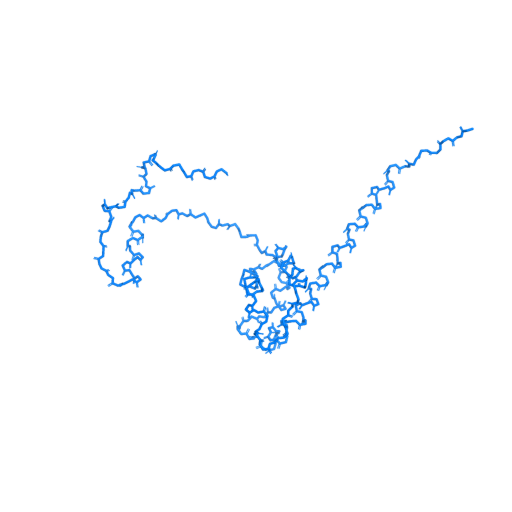LA A 1 97 ? 2.304 7.404 0.676 1.00 90.94 97 ALA A CA 1
ATOM 783 C C . ALA A 1 97 ? 3.292 8.380 1.343 1.00 90.94 97 ALA A C 1
ATOM 785 O O . ALA A 1 97 ? 4.261 8.786 0.709 1.00 90.94 97 ALA A O 1
ATOM 786 N N . LYS A 1 98 ? 3.072 8.738 2.616 1.00 90.38 98 LYS A N 1
ATOM 787 C CA . LYS A 1 98 ? 3.959 9.631 3.383 1.00 90.38 98 LYS A CA 1
ATOM 788 C C . LYS A 1 98 ? 5.213 8.941 3.929 1.00 90.38 98 LYS A C 1
ATOM 790 O O . LYS A 1 98 ? 6.211 9.621 4.135 1.00 90.38 98 LYS A O 1
ATOM 795 N N . HIS A 1 99 ? 5.150 7.635 4.192 1.00 89.25 99 HIS A N 1
ATOM 796 C CA . HIS A 1 99 ? 6.250 6.856 4.788 1.00 89.25 99 HIS A CA 1
ATOM 797 C C . HIS A 1 99 ? 7.021 6.015 3.760 1.00 89.25 99 HIS A C 1
ATOM 799 O O . HIS A 1 99 ? 8.033 5.389 4.087 1.00 89.25 99 HIS A O 1
ATOM 805 N N . GLN A 1 100 ? 6.558 6.022 2.509 1.00 87.44 100 GLN A N 1
ATOM 806 C CA . GLN A 1 100 ? 7.227 5.397 1.380 1.00 87.44 100 GLN A CA 1
ATOM 807 C C . GLN A 1 100 ? 8.648 5.946 1.243 1.00 87.44 100 GLN A C 1
ATOM 809 O O . GLN A 1 100 ? 8.867 7.158 1.243 1.00 87.44 100 GLN A O 1
ATOM 814 N N . ALA A 1 101 ? 9.616 5.043 1.114 1.00 84.88 101 ALA A N 1
ATOM 815 C CA . ALA A 1 101 ? 10.973 5.415 0.759 1.00 84.88 101 ALA A CA 1
ATOM 816 C C . ALA A 1 101 ? 10.980 6.161 -0.570 1.00 84.88 101 ALA A C 1
ATOM 818 O O . ALA A 1 101 ? 10.264 5.798 -1.504 1.00 84.88 101 ALA A O 1
ATOM 819 N N . ASP A 1 102 ? 11.795 7.211 -0.629 1.00 76.38 102 ASP A N 1
ATOM 820 C CA . ASP A 1 102 ? 11.920 8.070 -1.796 1.00 76.38 102 ASP A CA 1
ATOM 821 C C . ASP A 1 102 ? 12.488 7.234 -2.954 1.00 76.38 102 ASP A C 1
ATOM 823 O O . ASP A 1 102 ? 13.700 7.060 -3.111 1.00 76.38 102 ASP A O 1
ATOM 827 N N . HIS A 1 103 ? 11.592 6.636 -3.737 1.00 66.31 103 HIS A N 1
ATOM 828 C CA . HIS A 1 103 ? 11.943 5.869 -4.919 1.00 66.31 103 HIS A CA 1
ATOM 829 C C . HIS A 1 103 ? 12.298 6.872 -5.997 1.00 66.31 103 HIS A C 1
ATOM 831 O O . HIS A 1 103 ? 11.458 7.304 -6.788 1.00 66.31 103 HIS A O 1
ATOM 837 N N . LYS A 1 104 ? 13.573 7.258 -6.033 1.00 66.50 104 LYS A N 1
ATOM 838 C CA . LYS A 1 104 ? 14.128 7.823 -7.255 1.00 66.50 104 LYS A CA 1
ATOM 839 C C . LYS A 1 104 ? 14.004 6.717 -8.292 1.00 66.50 104 LYS A C 1
ATOM 841 O O . LYS A 1 104 ? 14.632 5.678 -8.082 1.00 66.50 104 LYS A O 1
ATOM 846 N N . PRO A 1 105 ? 13.196 6.889 -9.354 1.00 59.16 105 PRO A N 1
ATOM 847 C CA . PRO A 1 105 ? 13.194 5.909 -10.417 1.00 59.16 105 PRO A CA 1
ATOM 848 C C . PRO A 1 105 ? 14.646 5.748 -10.839 1.00 59.16 105 PRO A C 1
ATOM 850 O O . PRO A 1 105 ? 15.312 6.740 -11.166 1.00 59.16 105 PRO A O 1
ATOM 853 N N . ASP A 1 106 ? 15.149 4.516 -10.763 1.00 60.91 106 ASP A N 1
ATOM 854 C CA . ASP A 1 106 ? 16.407 4.195 -11.412 1.00 60.91 106 ASP A CA 1
ATOM 855 C C . ASP A 1 106 ? 16.293 4.748 -12.823 1.00 60.91 106 ASP A C 1
ATOM 857 O O . ASP A 1 106 ? 15.238 4.607 -13.450 1.00 60.91 106 ASP A O 1
ATOM 861 N N . ARG A 1 107 ? 17.321 5.476 -13.278 1.00 61.28 107 ARG A N 1
ATOM 862 C CA . ARG A 1 107 ? 17.297 6.113 -14.596 1.00 61.28 107 ARG A CA 1
ATOM 863 C C . ARG A 1 107 ? 16.861 5.049 -15.588 1.00 61.28 107 ARG A C 1
ATOM 865 O O . ARG A 1 107 ? 17.649 4.148 -15.868 1.00 61.28 107 ARG A O 1
ATOM 872 N N . TYR A 1 108 ? 15.617 5.137 -16.066 1.00 65.31 108 TYR A N 1
ATOM 873 C CA . TYR A 1 108 ? 15.079 4.185 -17.021 1.00 65.31 108 TYR A CA 1
ATOM 874 C C . TYR A 1 108 ? 15.958 4.307 -18.255 1.00 65.31 108 TYR A C 1
ATOM 876 O O . TYR A 1 108 ? 15.826 5.239 -19.050 1.00 65.31 108 TYR A O 1
ATOM 884 N N . ARG A 1 109 ? 16.944 3.421 -18.366 1.00 69.19 109 ARG A N 1
ATOM 885 C CA . ARG A 1 109 ? 17.757 3.347 -19.561 1.00 69.19 109 ARG A CA 1
ATOM 886 C C . ARG A 1 109 ? 16.869 2.694 -20.597 1.00 69.19 109 ARG A C 1
ATOM 888 O O . ARG A 1 109 ? 16.304 1.630 -20.343 1.00 69.19 109 ARG A O 1
ATOM 895 N N . ARG A 1 110 ? 16.743 3.335 -21.754 1.00 70.69 110 ARG A N 1
ATOM 896 C CA . ARG A 1 110 ? 16.114 2.691 -22.900 1.00 70.69 110 ARG A CA 1
ATOM 897 C C . ARG A 1 110 ? 16.848 1.385 -23.191 1.00 70.69 110 ARG A C 1
ATOM 899 O O . ARG A 1 110 ? 18.079 1.308 -23.117 1.00 70.69 110 ARG A O 1
ATOM 906 N N . ILE A 1 111 ? 16.057 0.342 -23.404 1.00 79.50 111 ILE A N 1
ATOM 907 C CA . ILE A 1 111 ? 16.560 -0.977 -23.759 1.00 79.50 111 ILE A CA 1
ATOM 908 C C . ILE A 1 111 ? 17.051 -0.913 -25.204 1.00 79.50 111 ILE A C 1
ATOM 910 O O . ILE A 1 111 ? 16.363 -0.374 -26.071 1.00 79.50 111 ILE A O 1
ATOM 914 N N . SER A 1 112 ? 18.243 -1.440 -25.476 1.00 83.44 112 SER A N 1
ATOM 915 C CA . SER A 1 112 ? 18.729 -1.484 -26.859 1.00 83.44 112 SER A CA 1
ATOM 916 C C . SER A 1 112 ? 17.923 -2.493 -27.685 1.00 83.44 112 SER A C 1
ATOM 918 O O . SER A 1 112 ? 17.369 -3.455 -27.146 1.00 83.44 112 SER A O 1
ATOM 920 N N . ARG A 1 113 ? 17.903 -2.338 -29.017 1.00 86.75 113 ARG A N 1
ATOM 921 C CA . ARG A 1 113 ? 17.241 -3.309 -29.912 1.00 86.75 113 ARG A CA 1
ATOM 922 C C . ARG A 1 113 ? 17.733 -4.747 -29.696 1.00 86.75 113 ARG A C 1
ATOM 924 O O . ARG A 1 113 ? 16.951 -5.689 -29.758 1.00 86.75 113 ARG A O 1
ATOM 931 N N . HIS A 1 114 ? 19.021 -4.910 -29.387 1.00 88.38 114 HIS A N 1
ATOM 932 C CA . HIS A 1 114 ? 19.618 -6.213 -29.105 1.00 88.38 114 HIS A CA 1
ATOM 933 C C . HIS A 1 114 ? 19.096 -6.792 -27.794 1.00 88.38 114 HIS A C 1
ATOM 935 O O . HIS A 1 114 ? 18.703 -7.953 -27.754 1.00 88.38 114 HIS A O 1
ATOM 941 N N . GLU A 1 115 ? 19.043 -5.987 -26.735 1.00 86.38 115 GLU A N 1
ATOM 942 C CA . GLU A 1 115 ? 18.507 -6.415 -25.442 1.00 86.38 115 GLU A CA 1
ATOM 943 C C . GLU A 1 115 ? 17.035 -6.822 -25.551 1.00 86.38 115 GLU A C 1
ATOM 945 O O . GLU A 1 115 ? 16.664 -7.873 -25.037 1.00 86.38 115 GLU A O 1
ATOM 950 N N . PHE A 1 116 ? 16.220 -6.067 -26.293 1.00 88.69 116 PHE A N 1
ATOM 951 C CA . PHE A 1 116 ? 14.823 -6.424 -26.542 1.00 88.69 116 PHE A CA 1
ATOM 952 C C . PHE A 1 116 ? 14.689 -7.779 -27.255 1.00 88.69 116 PHE A C 1
ATOM 954 O O . PHE A 1 116 ? 13.953 -8.656 -26.797 1.00 88.69 116 PHE A O 1
ATOM 961 N N . VAL A 1 117 ? 15.438 -7.985 -28.346 1.00 91.50 117 VAL A N 1
ATOM 962 C CA . VAL A 1 117 ? 15.441 -9.254 -29.095 1.00 91.50 117 VAL A CA 1
ATOM 963 C C . VAL A 1 117 ? 15.931 -10.414 -28.222 1.00 91.50 117 VAL A C 1
ATOM 965 O O . VAL A 1 117 ? 15.348 -11.499 -28.254 1.00 91.50 117 VAL A O 1
ATOM 968 N N . HIS A 1 118 ? 16.961 -10.196 -27.401 1.00 93.19 118 HIS A N 1
ATOM 969 C CA . HIS A 1 118 ? 17.460 -11.210 -26.474 1.00 93.19 118 HIS A CA 1
ATOM 970 C C . HIS A 1 118 ? 16.426 -11.580 -25.409 1.00 93.19 118 HIS A C 1
ATOM 972 O O . HIS A 1 118 ? 16.200 -12.770 -25.198 1.00 93.19 118 HIS A O 1
ATOM 978 N N . SER A 1 119 ? 15.754 -10.605 -24.793 1.00 90.19 119 SER A N 1
ATOM 979 C CA . SER A 1 119 ? 14.706 -10.865 -23.800 1.00 90.19 119 SER A CA 1
ATOM 980 C C . SER A 1 119 ? 13.523 -11.638 -24.387 1.00 90.19 119 SER A C 1
ATOM 982 O O . SER A 1 119 ? 13.015 -12.553 -23.742 1.00 90.19 119 SER A O 1
ATOM 984 N N . LEU A 1 120 ? 13.100 -11.324 -25.617 1.00 92.81 120 LEU A N 1
ATOM 985 C CA . LEU A 1 120 ? 12.037 -12.074 -26.296 1.00 92.81 120 LEU A CA 1
ATOM 986 C C . LEU A 1 120 ? 12.445 -13.517 -26.597 1.00 92.81 120 LEU A C 1
ATOM 988 O O . LEU A 1 120 ? 11.668 -14.440 -26.352 1.00 92.81 120 LEU A O 1
ATOM 992 N N . ASN A 1 121 ? 13.658 -13.715 -27.113 1.00 95.12 121 ASN A N 1
ATOM 993 C CA . ASN A 1 121 ? 14.174 -15.046 -27.419 1.00 95.12 121 ASN A CA 1
ATOM 994 C C . ASN A 1 121 ? 14.337 -15.897 -26.153 1.00 95.12 121 ASN A C 1
ATOM 996 O O . ASN A 1 121 ? 14.008 -17.081 -26.184 1.00 95.12 121 ASN A O 1
ATOM 1000 N N . ASP A 1 122 ? 14.784 -15.302 -25.044 1.00 94.19 122 ASP A N 1
ATOM 1001 C CA . ASP A 1 122 ? 14.917 -15.985 -23.753 1.00 94.19 122 ASP A CA 1
ATOM 1002 C C . ASP A 1 122 ? 13.549 -16.381 -23.175 1.00 94.19 122 ASP A C 1
ATOM 1004 O O . ASP A 1 122 ? 13.312 -17.549 -22.855 1.00 94.19 122 ASP A O 1
ATOM 1008 N N . LEU A 1 123 ? 12.599 -15.439 -23.143 1.00 96.00 123 LEU A N 1
ATOM 1009 C CA . LEU A 1 123 ? 11.270 -15.664 -22.574 1.00 96.00 123 LEU A CA 1
ATOM 1010 C C . LEU A 1 123 ? 10.444 -16.669 -23.387 1.00 96.00 123 LEU A C 1
ATOM 1012 O O . LEU A 1 123 ? 9.779 -17.539 -22.823 1.00 96.00 123 LEU A O 1
ATOM 1016 N N . LEU A 1 124 ? 10.467 -16.542 -24.714 1.00 95.81 124 LEU A N 1
ATOM 1017 C CA . LEU A 1 124 ? 9.627 -17.333 -25.617 1.00 95.81 124 LEU A CA 1
ATOM 1018 C C . LEU A 1 124 ? 10.339 -18.579 -26.154 1.00 95.81 124 LEU A C 1
ATOM 1020 O O . LEU A 1 124 ? 9.708 -19.398 -26.821 1.00 95.81 124 LEU A O 1
ATOM 1024 N N . ARG A 1 125 ? 11.638 -18.741 -25.869 1.00 93.25 125 ARG A N 1
ATOM 1025 C CA . ARG A 1 125 ? 12.499 -19.813 -26.403 1.00 93.25 125 ARG A CA 1
ATOM 1026 C C . ARG A 1 125 ? 12.478 -19.903 -27.930 1.00 93.25 125 ARG A C 1
ATOM 1028 O O . ARG A 1 125 ? 12.550 -20.990 -28.503 1.00 93.25 125 ARG A O 1
ATOM 1035 N N . ILE A 1 126 ? 12.381 -18.753 -28.589 1.00 95.00 126 ILE A N 1
ATOM 1036 C CA . ILE A 1 126 ? 12.409 -18.634 -30.049 1.00 95.00 126 ILE A CA 1
ATOM 1037 C C . ILE A 1 126 ? 13.770 -18.119 -30.524 1.00 95.00 126 ILE A C 1
ATOM 1039 O O . ILE A 1 126 ? 14.620 -17.712 -29.735 1.00 95.00 126 ILE A O 1
ATOM 1043 N N . LYS A 1 127 ? 13.982 -18.166 -31.840 1.00 90.19 127 LYS A N 1
ATOM 1044 C CA . LYS A 1 127 ? 15.131 -17.550 -32.507 1.00 90.19 127 LYS A CA 1
ATOM 1045 C C . LYS A 1 127 ? 14.624 -16.528 -33.506 1.00 90.19 127 LYS A C 1
ATOM 1047 O O . LYS A 1 127 ? 14.443 -16.834 -34.681 1.00 90.19 127 LYS A O 1
ATOM 1052 N N . LEU A 1 128 ? 14.341 -15.342 -32.997 1.00 88.81 128 LEU A N 1
ATOM 1053 C CA . LEU A 1 128 ? 13.909 -14.196 -33.770 1.00 88.81 128 LEU A CA 1
ATOM 1054 C C . LEU A 1 128 ? 15.081 -13.228 -33.943 1.00 88.81 128 LEU A C 1
ATOM 1056 O O . LEU A 1 128 ? 15.802 -12.954 -32.983 1.00 88.81 128 LEU A O 1
ATOM 1060 N N . ASP A 1 129 ? 15.247 -12.704 -35.153 1.00 88.00 129 ASP A N 1
ATOM 1061 C CA . ASP A 1 129 ? 16.152 -11.593 -35.434 1.00 88.00 129 ASP A CA 1
ATOM 1062 C C . ASP A 1 129 ? 15.332 -10.417 -35.971 1.00 88.00 129 ASP A C 1
ATOM 1064 O O . ASP A 1 129 ? 14.912 -10.416 -37.123 1.00 88.00 129 ASP A O 1
ATOM 1068 N N . LEU A 1 130 ? 15.060 -9.443 -35.098 1.00 83.62 130 LEU A N 1
ATOM 1069 C CA . LEU A 1 130 ? 14.413 -8.175 -35.462 1.00 83.62 130 LEU A CA 1
ATOM 1070 C C . LEU A 1 130 ? 15.400 -7.010 -35.445 1.00 83.62 130 LEU A C 1
ATOM 1072 O O . LEU A 1 130 ? 14.986 -5.851 -35.447 1.00 83.62 130 LEU A O 1
ATOM 1076 N N . THR A 1 131 ? 16.705 -7.276 -35.376 1.00 81.75 131 THR A N 1
ATOM 1077 C CA . THR A 1 131 ? 17.685 -6.198 -35.205 1.00 81.75 131 THR A CA 1
ATOM 1078 C C . THR A 1 131 ? 17.682 -5.226 -36.389 1.00 81.75 131 THR A C 1
ATOM 1080 O O . THR A 1 131 ? 17.935 -4.043 -36.179 1.00 81.75 131 THR A O 1
ATOM 1083 N N . GLY A 1 132 ? 17.317 -5.685 -37.594 1.00 81.62 132 GLY A N 1
ATOM 1084 C CA . GLY A 1 132 ? 17.127 -4.850 -38.788 1.00 81.62 132 GLY A CA 1
ATOM 1085 C C . GLY A 1 132 ? 15.754 -4.173 -38.918 1.00 81.62 132 GLY A C 1
ATOM 1086 O O . GLY A 1 132 ? 15.643 -3.198 -39.653 1.00 81.62 132 GLY A O 1
ATOM 1087 N N . GLU A 1 133 ? 14.737 -4.648 -38.195 1.00 83.81 133 GLU A N 1
ATOM 1088 C CA . GLU A 1 133 ? 13.350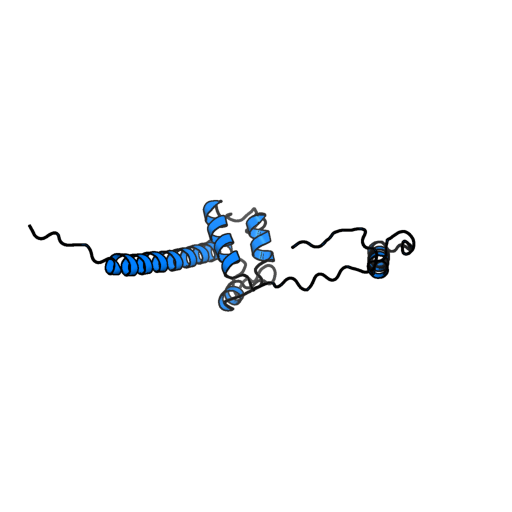 -4.148 -38.270 1.00 83.81 133 GLU A CA 1
ATOM 1089 C C . GLU A 1 133 ? 13.043 -3.107 -37.182 1.00 83.81 133 GLU A C 1
ATOM 1091 O O . GLU A 1 133 ? 12.130 -2.293 -37.313 1.00 83.81 133 GLU A O 1
ATOM 1096 N N . ILE A 1 134 ? 13.803 -3.133 -36.084 1.00 81.31 134 ILE A N 1
ATOM 1097 C CA . ILE A 1 134 ? 13.651 -2.208 -34.959 1.00 81.31 134 ILE A CA 1
ATOM 1098 C C . ILE A 1 134 ? 14.674 -1.075 -35.112 1.00 81.31 134 ILE A C 1
ATOM 1100 O O . ILE A 1 134 ? 15.862 -1.376 -35.246 1.00 81.31 134 ILE A O 1
ATOM 1104 N N . PRO A 1 135 ? 14.261 0.206 -35.058 1.00 74.12 135 PRO A N 1
ATOM 1105 C CA . PRO A 1 135 ? 15.166 1.355 -35.125 1.00 74.12 135 PRO A CA 1
ATOM 1106 C C . PRO A 1 135 ? 16.275 1.334 -34.063 1.00 74.12 135 PRO A C 1
ATOM 1108 O O . PRO A 1 135 ? 16.131 0.718 -33.005 1.00 74.12 135 PRO A O 1
ATOM 1111 N N . ASP A 1 136 ? 17.386 2.035 -34.327 1.00 69.44 136 ASP A N 1
ATOM 1112 C CA . ASP A 1 136 ? 18.414 2.205 -33.295 1.00 69.44 136 ASP A CA 1
ATOM 1113 C C . ASP A 1 136 ? 17.912 3.093 -32.176 1.00 69.44 136 ASP A C 1
ATOM 1115 O O . ASP A 1 136 ? 17.339 4.153 -32.417 1.00 69.44 136 ASP A O 1
ATOM 1119 N N . ASP A 1 137 ? 18.256 2.704 -30.957 1.00 63.34 137 ASP A N 1
ATOM 1120 C CA . ASP A 1 137 ? 18.105 3.560 -29.789 1.00 63.34 137 ASP A CA 1
ATOM 1121 C C . ASP A 1 137 ? 19.157 4.689 -29.799 1.00 63.34 137 ASP A C 1
ATOM 1123 O O . ASP A 1 137 ? 19.011 5.712 -29.132 1.00 63.34 137 ASP A O 1
ATOM 1127 N N . ARG A 1 138 ? 20.224 4.552 -30.605 1.00 58.66 138 ARG A N 1
ATOM 1128 C CA . ARG A 1 138 ? 21.233 5.599 -30.812 1.00 58.66 138 ARG A CA 1
ATOM 1129 C C . ARG A 1 138 ? 21.088 6.275 -32.167 1.00 58.66 138 ARG A C 1
ATOM 1131 O O . ARG A 1 138 ? 21.791 5.958 -33.118 1.00 58.66 138 ARG A O 1
ATOM 1138 N N . GLY A 1 139 ? 20.232 7.292 -32.184 1.00 56.56 139 GLY A N 1
ATOM 1139 C CA . GLY A 1 139 ? 20.264 8.353 -33.182 1.00 56.56 139 GLY A CA 1
ATOM 1140 C C . GLY A 1 139 ? 19.363 8.114 -34.382 1.00 56.56 139 GLY A C 1
ATOM 1141 O O . GLY A 1 139 ? 19.821 7.671 -35.423 1.00 56.56 139 GLY A O 1
ATOM 1142 N N . THR A 1 140 ? 18.115 8.553 -34.266 1.00 44.78 140 THR A N 1
ATOM 1143 C CA . THR A 1 140 ? 17.478 9.410 -35.275 1.00 44.78 140 THR A CA 1
ATOM 1144 C C . THR A 1 140 ? 16.510 10.340 -34.544 1.00 44.78 140 THR A C 1
ATOM 1146 O O . THR A 1 140 ? 15.819 9.928 -33.616 1.00 44.78 140 THR A O 1
ATOM 1149 N N . PHE A 1 141 ? 16.515 11.616 -34.924 1.00 52.25 141 PHE A N 1
ATOM 1150 C CA . PHE A 1 141 ? 15.681 12.700 -34.393 1.00 52.25 141 PHE A CA 1
ATOM 1151 C C . PHE A 1 141 ? 14.195 12.556 -34.790 1.00 52.25 141 PHE A C 1
ATOM 1153 O O . PHE A 1 141 ? 13.557 13.544 -35.133 1.00 52.25 141 PHE A O 1
ATOM 1160 N N . ASP A 1 142 ? 13.657 11.336 -34.827 1.00 52.22 142 ASP A N 1
ATOM 1161 C CA . ASP A 1 142 ? 12.320 11.075 -35.385 1.00 52.22 142 ASP A CA 1
ATOM 1162 C C . ASP A 1 142 ? 11.247 10.857 -34.306 1.00 52.22 142 ASP A C 1
ATOM 1164 O O . ASP A 1 142 ? 10.056 10.987 -34.567 1.00 52.22 142 ASP A O 1
ATOM 1168 N N . PHE A 1 143 ? 11.654 10.601 -33.056 1.00 52.81 143 PHE A N 1
ATOM 1169 C CA . PHE A 1 143 ? 10.723 10.470 -31.935 1.00 52.81 143 PHE A CA 1
ATOM 1170 C C . PHE A 1 143 ? 11.047 11.453 -30.813 1.00 52.81 143 PHE A C 1
ATOM 1172 O O . PHE A 1 143 ? 11.909 11.205 -29.964 1.00 52.81 143 PHE A O 1
ATOM 1179 N N . ASP A 1 144 ? 10.286 12.547 -30.794 1.00 49.31 144 ASP A N 1
ATOM 1180 C CA . ASP A 1 144 ? 10.221 13.497 -29.687 1.00 49.31 144 ASP A CA 1
ATOM 1181 C C . ASP A 1 144 ? 9.775 12.750 -28.426 1.00 49.31 144 ASP A C 1
ATOM 1183 O O . ASP A 1 144 ? 8.635 12.305 -28.281 1.00 49.31 144 ASP A O 1
ATOM 1187 N N . SER A 1 145 ? 10.719 12.522 -27.526 1.00 55.69 145 SER A N 1
ATOM 1188 C CA . SER A 1 145 ? 10.466 11.836 -26.262 1.00 55.69 145 SER A CA 1
ATOM 1189 C C . SER A 1 145 ? 11.187 12.524 -25.113 1.00 55.69 145 SER A C 1
ATOM 1191 O O . SER A 1 145 ? 11.596 11.896 -24.135 1.00 55.69 145 SER A O 1
ATOM 1193 N N . ASP A 1 146 ? 11.254 13.846 -25.231 1.00 44.59 146 ASP A N 1
ATOM 1194 C CA . ASP A 1 146 ? 11.528 14.753 -24.136 1.00 44.59 146 ASP A CA 1
ATOM 1195 C C . ASP A 1 146 ? 10.215 14.965 -23.383 1.00 44.59 146 ASP A C 1
ATOM 1197 O O . ASP A 1 146 ? 9.413 15.851 -23.672 1.00 44.59 146 ASP A O 1
ATOM 1201 N N . ARG A 1 147 ? 9.956 14.097 -22.403 1.00 44.25 147 ARG A N 1
ATOM 1202 C CA . ARG A 1 147 ? 8.995 14.428 -21.355 1.00 44.25 147 ARG A CA 1
ATOM 1203 C C . ARG A 1 147 ? 9.698 15.411 -20.416 1.00 44.25 147 ARG A C 1
ATOM 1205 O O . ARG A 1 147 ? 10.460 14.981 -19.554 1.00 44.25 147 ARG A O 1
ATOM 1212 N N . SER A 1 148 ? 9.482 16.703 -20.660 1.00 39.41 148 SER A N 1
ATOM 1213 C CA . SER A 1 148 ? 9.820 17.811 -19.753 1.00 39.41 148 SER A CA 1
ATOM 1214 C C . SER A 1 148 ? 9.167 17.638 -18.388 1.00 39.41 148 SER A C 1
ATOM 1216 O O . SER A 1 148 ? 7.968 17.260 -18.388 1.00 39.41 148 SER A O 1
#

Secondary structure (DSSP, 8-state):
-------HHHHHHHHHHHHHHHHHHHHHHHHHHHIIIIIHHHSTTT-GGG--HHHHHHTSSB--HHHHHHHHTT-SS-TTSPPPPHHHHHHHHHHHHHHB--------PPPPHHHHHHHHHHHHT-----TTTSPPSS--TT------

Sequence (148 aa):
MNSCRPNFWVLLLSWCLWINESLGNENLRAMELFENHCFDCHDEDVKKGNVNMAKLFDAGSFDGTLMFENLITAKMPPKNKNQPSTKEKRAMLDWLAKHQADHKPDRYRRISRHEFVHSLNDLLRIKLDLTGEIPDDRGTFDFDSDRS

Foldseek 3Di:
DDDDDDDPVVVVVVVVVVVVVVVVVLLVLLVVLCVQFPCVQQDPPNNPVVHHVVVQVVVQAHACPVVLVCLVVVPGPPPVGDRDDPVSSVSNNVNCVVRYDPCPPDPPDDQFPVNVQVVCCVVVVDDDDCNVVDDGPPDDPPDDPPPD